Protein AF-A0A0U1LL65-F1 (afdb_monomer)

Sequence (86 aa):
MSDVKDEIDPEFIGVYLYTTTQTNYFLQSIEAGMLEVNGTIPSGSFENFRTYKVDWTPDRLIWYLDGKSLRTLQRSGTYNETTKQF

InterPro domains:
  IPR000757 Beta-glucanase-like, N-terminal domain [PF00722] (3-79)
  IPR000757 Beta-glucanase-like, N-terminal domain [PS51762] (1-86)
  IPR013320 Concanavalin A-like lectin/glucanase domain superfamily [SSF49899] (2-75)

pLDDT: mean 90.24, std 8.08, range [54.88, 98.0]

Foldseek 3Di:
DDPLDWDWDKAQDPVNFFFWIWTAIDDSPDCPDDRIDIFTDPGGPPPDDKDWDWDDDPFWIFIDINNDTRDIDGPVVVQDPVVRRD

Radius of gyration: 14.03 Å; Cα contacts (8 Å, |Δi|>4): 147; chains: 1; bounding box: 32×24×41 Å

Secondary structure (DSSP, 8-state):
--TT--EEEEE--TTSTTTEEEEEEEBTTB--S---EEEE-SS-TTTS---EEEEE-SSEEEEEETTEEEEEEEGGGG-BTTTTB-

Solvent-accessible surface area (backbone atoms only — not comparable to full-atom values): 5233 Å² total; per-residue (Å²): 110,48,99,69,35,34,36,76,48,77,43,78,49,87,90,42,40,56,44,44,33,35,38,41,64,31,62,58,68,49,78,80,63,89,58,66,43,82,30,81,44,99,52,37,68,84,77,54,93,78,50,78,44,77,52,78,55,97,60,35,39,33,40,28,49,74,87,40,78,63,47,76,47,50,46,84,77,53,52,36,84,88,79,74,41,102

Nearest PDB structures (foldseek):
  6ibw-assembly1_A  TM=9.387E-01  e=9.385E-04  Aspergillus fumigatus Af293
  1zm1-assembly1_B  TM=7.231E-01  e=2.333E-02  Fibrobacter succinogenes
  3vkm-assembly1_A  TM=6.023E-01  e=4.645E-01  Homo sapiens
  5nld-assembly1_B  TM=5.047E-01  e=4.645E-01  Gallus gallus
  7y5q-assembly1_B  TM=4.992E-01  e=7.236E-01  Escherichia coli K-12

Mean predicted aligned error: 3.85 Å

Organism: Talaromyces islandicus (NCBI:txid28573)

Structure (mmCIF, N/CA/C/O backbone):
data_AF-A0A0U1LL65-F1
#
_entry.id   AF-A0A0U1LL65-F1
#
loop_
_atom_site.group_PDB
_atom_site.id
_atom_site.type_symbol
_atom_site.label_atom_id
_atom_site.label_alt_id
_atom_site.label_comp_id
_atom_site.label_asym_id
_atom_site.label_entity_id
_atom_site.label_seq_id
_atom_site.pdbx_PDB_ins_code
_atom_site.Cartn_x
_atom_site.Cartn_y
_atom_site.Cartn_z
_atom_site.occupancy
_atom_site.B_iso_or_equiv
_atom_site.auth_seq_id
_atom_site.auth_comp_id
_atom_site.auth_asym_id
_atom_site.auth_atom_id
_atom_site.pdbx_PDB_m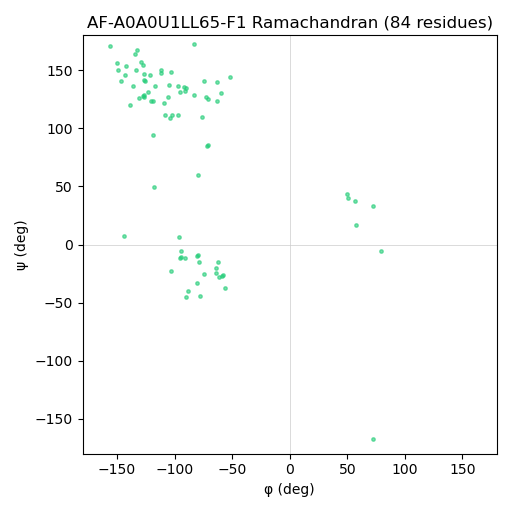odel_num
ATOM 1 N N . MET A 1 1 ? -10.832 6.051 -2.900 1.00 84.94 1 MET A N 1
ATOM 2 C CA . MET A 1 1 ? -11.480 6.428 -1.631 1.00 84.94 1 MET A CA 1
ATOM 3 C C . MET A 1 1 ? -12.899 5.851 -1.539 1.00 84.94 1 MET A C 1
ATOM 5 O O . MET A 1 1 ? -13.592 5.844 -2.551 1.00 84.94 1 MET A O 1
ATOM 9 N N . SER A 1 2 ? -13.305 5.336 -0.371 1.00 93.31 2 SER A N 1
ATOM 10 C CA . SER A 1 2 ? -14.655 4.811 -0.084 1.00 93.31 2 SER A CA 1
ATOM 11 C C . SER A 1 2 ? -15.653 5.920 0.288 1.00 93.31 2 SER A C 1
ATOM 13 O O . SER A 1 2 ? -15.253 7.061 0.517 1.00 93.31 2 SER A O 1
ATOM 15 N N . ASP A 1 3 ? -16.944 5.588 0.416 1.00 96.56 3 ASP A N 1
ATOM 16 C CA . ASP A 1 3 ? -18.001 6.538 0.824 1.00 96.56 3 ASP A CA 1
ATOM 17 C C . ASP A 1 3 ? -17.780 7.127 2.225 1.00 96.56 3 ASP A C 1
ATOM 19 O O . ASP A 1 3 ? -18.189 8.253 2.510 1.00 96.56 3 ASP A O 1
ATOM 23 N N . VAL A 1 4 ? -17.102 6.377 3.098 1.00 92.25 4 VAL A N 1
ATOM 24 C CA . VAL A 1 4 ? -16.702 6.835 4.438 1.00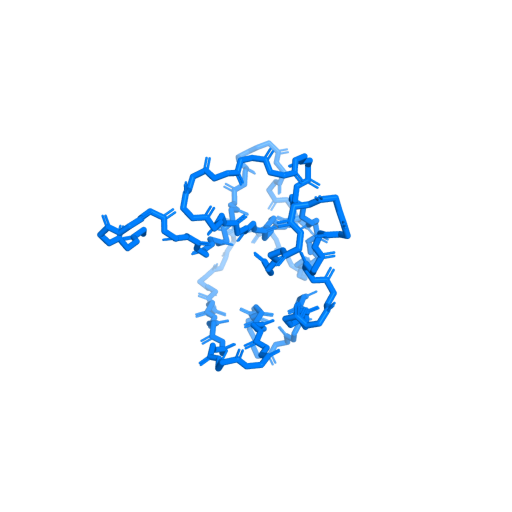 92.25 4 VAL A CA 1
ATOM 25 C C . VAL A 1 4 ? -15.276 7.368 4.473 1.00 92.25 4 VAL A C 1
ATOM 27 O O . VAL A 1 4 ? -14.806 7.747 5.535 1.00 92.25 4 VAL A O 1
ATOM 30 N N . LYS A 1 5 ? -14.630 7.477 3.307 1.00 90.75 5 LYS A N 1
ATOM 31 C CA . LYS A 1 5 ? -13.289 8.025 3.095 1.00 90.75 5 LYS A CA 1
ATOM 32 C C . LYS A 1 5 ? -12.121 7.162 3.570 1.00 90.75 5 LYS A C 1
ATOM 34 O O . LYS A 1 5 ? -11.078 7.685 3.960 1.00 90.75 5 LYS A O 1
ATOM 39 N N . ASP A 1 6 ? -12.278 5.847 3.489 1.00 91.50 6 ASP A N 1
ATOM 40 C CA . ASP A 1 6 ? -11.131 4.940 3.542 1.00 91.50 6 ASP A CA 1
ATOM 41 C C . ASP A 1 6 ? -10.379 4.994 2.211 1.00 91.50 6 ASP A C 1
ATOM 43 O O . ASP A 1 6 ? -10.990 5.063 1.137 1.00 91.50 6 ASP A O 1
ATOM 47 N N . GLU A 1 7 ? -9.056 4.951 2.257 1.00 93.06 7 GLU A N 1
ATOM 48 C CA . GLU A 1 7 ? -8.214 5.056 1.071 1.00 93.06 7 GLU A CA 1
ATOM 49 C C . GLU A 1 7 ? -6.986 4.158 1.166 1.00 93.06 7 GLU A C 1
ATOM 51 O O . GLU A 1 7 ? -6.460 3.899 2.244 1.00 93.06 7 GLU A O 1
ATOM 56 N N . ILE A 1 8 ? -6.579 3.644 0.008 1.00 93.69 8 ILE A N 1
ATOM 57 C CA . ILE A 1 8 ? -5.385 2.837 -0.199 1.00 93.69 8 ILE A CA 1
ATOM 58 C C . ILE A 1 8 ? -4.797 3.334 -1.508 1.00 93.69 8 ILE A C 1
ATOM 60 O O . ILE A 1 8 ? -5.456 3.232 -2.547 1.00 93.69 8 ILE A O 1
ATOM 64 N N . ASP A 1 9 ? -3.570 3.824 -1.470 1.00 92.75 9 ASP A N 1
ATOM 65 C CA . ASP A 1 9 ? -2.925 4.391 -2.644 1.00 92.75 9 ASP A CA 1
ATOM 66 C C . ASP A 1 9 ? -1.483 3.873 -2.803 1.00 92.75 9 ASP A C 1
ATOM 68 O O . ASP A 1 9 ? -0.815 3.434 -1.853 1.00 92.75 9 ASP A O 1
ATOM 72 N N . PRO A 1 10 ? -1.029 3.798 -4.059 1.00 91.94 10 PRO A N 1
ATOM 73 C CA . PRO A 1 10 ? 0.370 3.897 -4.410 1.00 91.94 10 PRO A CA 1
ATOM 74 C C . PRO A 1 10 ? 0.653 5.274 -5.026 1.00 91.94 10 PRO A C 1
ATOM 76 O O . PRO A 1 10 ? -0.066 5.724 -5.920 1.00 91.94 10 PRO A O 1
ATOM 79 N N . GLU A 1 11 ? 1.756 5.899 -4.635 1.00 93.38 11 GLU A N 1
ATOM 80 C CA . GLU A 1 11 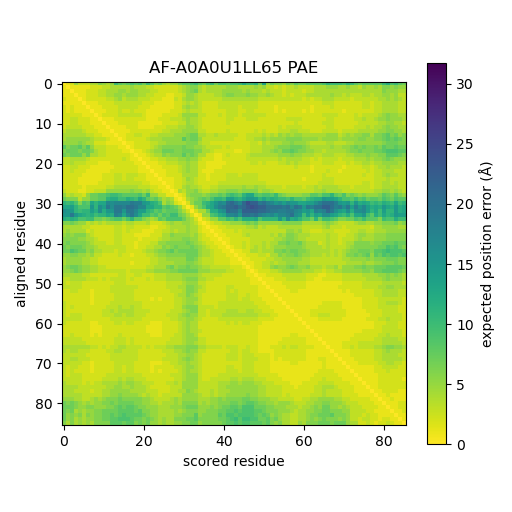? 2.153 7.208 -5.151 1.00 93.38 11 GLU A CA 1
ATOM 81 C C . GLU A 1 11 ? 3.491 7.133 -5.907 1.00 93.38 11 GLU A C 1
ATOM 83 O O . GLU A 1 11 ? 4.463 6.486 -5.489 1.00 93.38 11 GLU A O 1
ATOM 88 N N . PHE A 1 12 ? 3.526 7.805 -7.063 1.00 92.75 12 PHE A N 1
ATOM 89 C CA . PHE A 1 12 ? 4.698 7.960 -7.930 1.00 92.75 12 PHE A CA 1
ATOM 90 C C . PHE A 1 12 ? 5.038 9.430 -8.038 1.00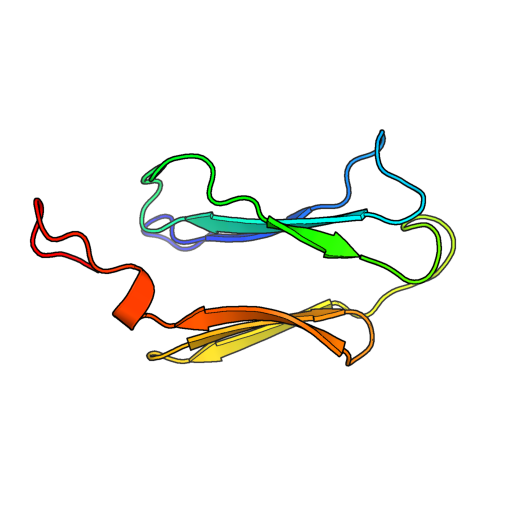 92.75 12 PHE A C 1
ATOM 92 O O . PHE A 1 12 ? 4.487 10.158 -8.863 1.00 92.75 12 PHE A O 1
ATOM 99 N N . ILE A 1 13 ? 5.954 9.872 -7.187 1.00 93.00 13 ILE A N 1
ATOM 100 C CA . ILE A 1 13 ? 6.273 11.288 -7.084 1.00 93.00 13 ILE A CA 1
ATOM 101 C C . ILE A 1 13 ? 7.281 11.681 -8.161 1.00 93.00 13 ILE A C 1
ATOM 103 O O . ILE A 1 13 ? 8.358 11.095 -8.281 1.00 93.00 13 ILE A O 1
ATOM 107 N N . GLY A 1 14 ? 6.959 12.739 -8.905 1.00 92.31 14 GLY A N 1
ATOM 108 C CA . GLY A 1 14 ? 7.761 13.229 -10.029 1.00 92.31 14 GLY A CA 1
ATOM 109 C C . GLY A 1 14 ? 9.179 13.702 -9.681 1.00 92.31 14 GLY A C 1
ATOM 110 O O . GLY A 1 14 ? 9.999 13.847 -10.580 1.00 92.31 14 GLY A O 1
ATOM 111 N N . VAL A 1 15 ? 9.499 13.931 -8.402 1.00 93.69 15 VAL A N 1
ATOM 112 C CA . VAL A 1 15 ? 10.874 14.231 -7.951 1.00 93.69 15 VAL A CA 1
ATOM 113 C C . VAL A 1 15 ? 11.637 12.988 -7.473 1.00 93.69 15 VAL A C 1
ATOM 115 O O . VAL A 1 15 ? 12.855 13.039 -7.321 1.00 93.69 15 VAL A O 1
ATOM 118 N N . TYR A 1 16 ? 10.951 11.853 -7.294 1.00 92.19 16 TYR A N 1
ATOM 119 C CA . TYR A 1 16 ? 11.509 10.580 -6.820 1.00 92.19 16 TYR A CA 1
ATOM 120 C C . TYR A 1 16 ? 11.371 9.472 -7.873 1.00 92.19 16 TYR A C 1
ATOM 122 O O . TYR A 1 16 ? 10.922 8.362 -7.605 1.00 92.19 16 TYR A O 1
ATOM 130 N N . LEU A 1 17 ? 11.785 9.785 -9.099 1.00 93.19 17 LEU A N 1
ATOM 131 C CA . LEU A 1 17 ? 11.485 8.985 -10.286 1.00 93.19 17 LEU A CA 1
ATOM 132 C C . LEU A 1 17 ? 12.270 7.679 -10.424 1.00 93.19 17 LEU A C 1
ATOM 134 O O . LEU A 1 17 ? 11.812 6.790 -11.128 1.00 93.19 17 LEU A O 1
ATOM 138 N N . TYR A 1 18 ? 13.460 7.562 -9.833 1.00 92.50 18 TYR A N 1
ATOM 139 C CA . TYR A 1 18 ? 14.406 6.509 -10.226 1.00 92.50 18 TYR A CA 1
ATOM 140 C C . TYR A 1 18 ? 14.228 5.191 -9.475 1.00 92.50 18 TYR A C 1
ATOM 142 O O . TYR A 1 18 ? 14.365 4.125 -10.068 1.00 92.50 18 TYR A O 1
ATOM 150 N N . THR A 1 19 ? 13.960 5.248 -8.171 1.00 91.75 19 THR A N 1
ATOM 151 C CA . THR A 1 19 ? 14.010 4.047 -7.320 1.00 91.75 19 THR A CA 1
ATOM 152 C C . THR A 1 19 ? 12.953 4.020 -6.228 1.00 91.75 19 THR A C 1
ATOM 154 O O . THR A 1 19 ? 12.983 3.107 -5.406 1.00 91.75 19 THR A O 1
ATOM 157 N N . THR A 1 20 ? 12.007 4.963 -6.218 1.00 92.88 20 THR A N 1
ATOM 158 C CA . THR A 1 20 ? 11.052 5.104 -5.114 1.00 92.88 20 THR A CA 1
ATOM 159 C C . THR A 1 20 ? 9.609 5.071 -5.597 1.00 92.88 20 THR A C 1
ATOM 161 O O . THR A 1 20 ? 9.243 5.649 -6.617 1.00 92.88 20 THR A O 1
ATOM 164 N 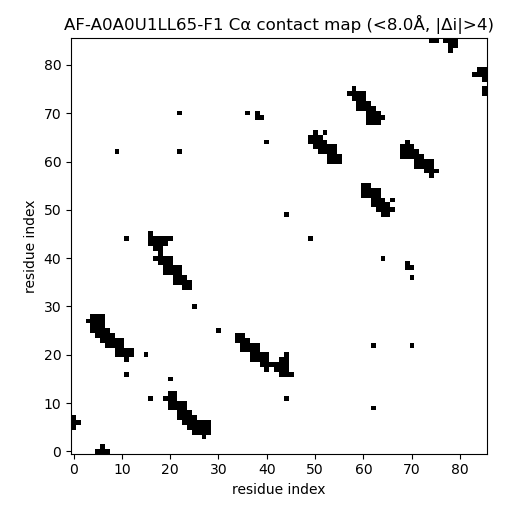N . THR A 1 21 ? 8.780 4.410 -4.805 1.00 93.81 21 THR A N 1
ATOM 165 C CA . THR A 1 21 ? 7.328 4.576 -4.768 1.00 93.81 21 THR A CA 1
ATOM 166 C C . THR A 1 21 ? 6.912 4.781 -3.324 1.00 93.81 21 THR A C 1
ATOM 168 O O . THR A 1 21 ? 7.634 4.363 -2.420 1.00 93.81 21 THR A O 1
ATOM 171 N N . GLN A 1 22 ? 5.766 5.398 -3.095 1.00 94.31 22 GLN A N 1
ATOM 172 C CA . GLN A 1 22 ? 5.175 5.511 -1.773 1.00 94.31 22 GLN A CA 1
ATOM 173 C C . GLN A 1 22 ? 3.900 4.681 -1.694 1.00 94.31 22 GLN A C 1
ATOM 175 O O . GLN A 1 22 ? 3.233 4.423 -2.693 1.00 94.31 22 GLN A O 1
ATOM 180 N N . THR A 1 23 ? 3.613 4.203 -0.492 1.00 94.06 23 THR A N 1
ATOM 181 C CA . THR A 1 23 ? 2.356 3.533 -0.162 1.00 94.06 23 THR A CA 1
ATOM 182 C C . THR A 1 23 ? 1.722 4.271 0.995 1.00 94.06 23 THR A C 1
ATOM 184 O O . THR A 1 23 ? 2.399 4.490 2.008 1.00 94.06 23 THR A O 1
ATOM 187 N N . ASN A 1 24 ? 0.439 4.588 0.875 1.00 92.94 24 ASN A N 1
ATOM 188 C CA . ASN A 1 24 ? -0.311 5.228 1.937 1.00 92.94 24 ASN A CA 1
ATOM 189 C C . ASN A 1 24 ? -1.680 4.564 2.130 1.00 92.94 24 ASN A C 1
ATOM 191 O O . ASN A 1 24 ? -2.146 3.748 1.322 1.00 92.94 24 ASN A O 1
ATOM 195 N N . TYR A 1 25 ? -2.282 4.854 3.280 1.00 91.62 25 TYR A N 1
ATOM 196 C CA . TYR A 1 25 ? -3.657 4.488 3.569 1.00 91.62 25 TYR A CA 1
ATOM 197 C C . TYR A 1 25 ? -4.297 5.510 4.505 1.00 91.62 25 TYR A C 1
ATOM 199 O O . TYR A 1 25 ? -3.632 6.068 5.375 1.00 91.62 25 TYR A O 1
ATOM 207 N N . PHE A 1 26 ? -5.609 5.679 4.376 1.00 89.12 26 PHE A N 1
ATOM 208 C CA . PHE A 1 26 ? -6.426 6.455 5.303 1.00 89.12 26 PHE A CA 1
ATOM 209 C C . PHE A 1 26 ? -7.597 5.614 5.793 1.00 89.12 26 PHE A C 1
ATOM 211 O O . PHE A 1 26 ? -8.207 4.872 5.022 1.00 89.12 26 PHE A O 1
ATOM 218 N N . LEU A 1 27 ? -7.932 5.768 7.071 1.00 87.62 27 LEU A N 1
ATOM 219 C CA . LEU A 1 27 ? -9.173 5.270 7.653 1.00 87.62 27 LEU A CA 1
ATOM 220 C C . LEU A 1 27 ? -10.067 6.479 7.929 1.00 87.62 27 LEU A C 1
ATOM 222 O O . LEU A 1 27 ? -9.743 7.308 8.775 1.00 87.62 27 LEU A O 1
ATOM 226 N N . GLN A 1 28 ? -11.160 6.612 7.185 1.00 88.12 28 GLN A N 1
ATOM 227 C CA . GLN A 1 28 ? -12.129 7.705 7.310 1.00 88.12 28 GLN A CA 1
ATOM 228 C C . GLN A 1 28 ? -11.531 9.126 7.325 1.00 88.12 28 GLN A C 1
ATOM 230 O O . GLN A 1 28 ? -11.927 9.977 8.123 1.00 88.12 28 GLN A O 1
ATOM 235 N N . SER A 1 29 ? -10.563 9.397 6.443 1.00 83.06 29 SER A N 1
ATOM 236 C CA . SER A 1 29 ? -9.792 10.658 6.398 1.00 83.06 29 SER A CA 1
ATOM 237 C C . SER A 1 29 ? -9.030 11.025 7.678 1.00 83.06 29 SER A C 1
ATOM 239 O O . SER A 1 29 ? -8.623 12.176 7.837 1.00 83.06 29 SER A O 1
ATOM 241 N N . ILE A 1 30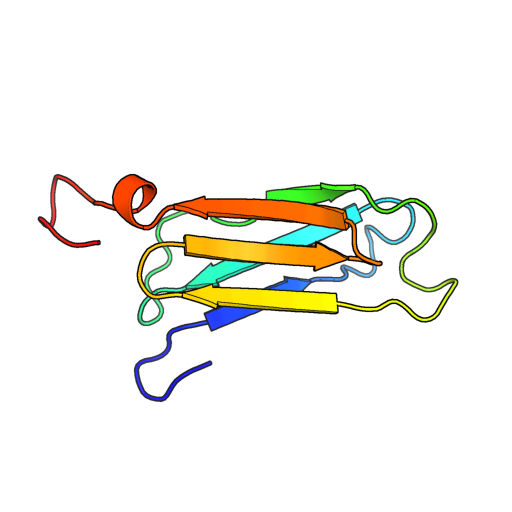 ? -8.818 10.086 8.601 1.00 77.50 30 ILE A N 1
ATOM 242 C CA . ILE A 1 30 ? -7.978 10.334 9.769 1.00 77.50 30 ILE A CA 1
ATOM 243 C C . ILE A 1 30 ? -6.513 10.284 9.326 1.00 77.50 30 ILE A C 1
ATOM 245 O O . ILE A 1 30 ? -5.974 9.219 9.030 1.00 77.50 30 ILE A O 1
ATOM 249 N N . GLU A 1 31 ? -5.856 11.444 9.326 1.00 62.34 31 GLU A N 1
ATOM 250 C CA . GLU A 1 31 ? -4.396 11.559 9.264 1.00 62.34 31 GLU A CA 1
ATOM 251 C C . GLU A 1 31 ? -3.800 11.110 10.605 1.00 62.34 31 GLU A C 1
ATOM 253 O O . GLU A 1 31 ? -3.535 11.908 11.505 1.00 62.34 31 GLU A O 1
ATOM 258 N N . ALA A 1 32 ? -3.598 9.804 10.775 1.00 54.88 32 ALA A N 1
ATOM 259 C CA . ALA A 1 32 ? -2.861 9.268 11.917 1.00 54.88 32 ALA A CA 1
ATOM 260 C C . ALA A 1 32 ? -1.339 9.397 11.688 1.00 54.88 32 ALA A C 1
ATOM 262 O O . ALA A 1 32 ? -0.613 8.407 11.663 1.00 54.88 32 ALA A O 1
ATOM 263 N N . GLY A 1 33 ? -0.847 10.628 11.513 1.00 56.81 33 GLY A N 1
ATOM 264 C CA . GLY A 1 33 ? 0.571 10.917 11.266 1.00 56.81 33 GLY A CA 1
ATOM 265 C C . GLY A 1 33 ? 1.070 10.530 9.865 1.00 56.81 33 GLY A C 1
ATOM 266 O O . GLY A 1 33 ? 0.284 10.259 8.962 1.00 56.81 33 GLY A O 1
ATOM 267 N N . MET A 1 34 ? 2.398 10.532 9.683 1.00 62.38 34 MET A N 1
ATOM 268 C CA . MET A 1 34 ? 3.058 10.160 8.420 1.00 62.38 34 MET A CA 1
ATOM 269 C C . MET A 1 34 ? 2.932 8.644 8.182 1.00 62.38 34 MET A C 1
ATOM 271 O O . MET A 1 34 ? 3.806 7.873 8.579 1.00 62.38 34 MET A O 1
ATOM 275 N N . LEU A 1 35 ? 1.823 8.211 7.579 1.00 77.06 35 LEU A N 1
ATOM 276 C CA . LEU A 1 35 ? 1.551 6.805 7.239 1.00 77.06 35 LEU A CA 1
ATOM 277 C C . LEU A 1 35 ? 2.238 6.349 5.943 1.00 77.06 35 LEU A C 1
ATOM 279 O O . LEU A 1 35 ? 2.269 5.142 5.658 1.00 77.06 35 LEU A O 1
ATOM 283 N N . GLU A 1 36 ? 2.811 7.293 5.195 1.00 86.69 36 GLU A N 1
ATOM 284 C CA . GLU A 1 36 ? 3.601 7.038 3.998 1.00 86.69 36 GLU A CA 1
ATOM 285 C C . GLU A 1 36 ? 4.812 6.160 4.302 1.00 86.69 36 GLU A C 1
ATOM 287 O O . GLU A 1 36 ? 5.628 6.429 5.188 1.00 86.69 36 GLU A O 1
ATOM 292 N N . VAL A 1 37 ? 4.964 5.113 3.497 1.00 90.06 37 VAL A N 1
ATOM 293 C CA . VAL A 1 37 ? 6.152 4.263 3.514 1.00 90.06 37 VAL A CA 1
ATOM 294 C C . VAL A 1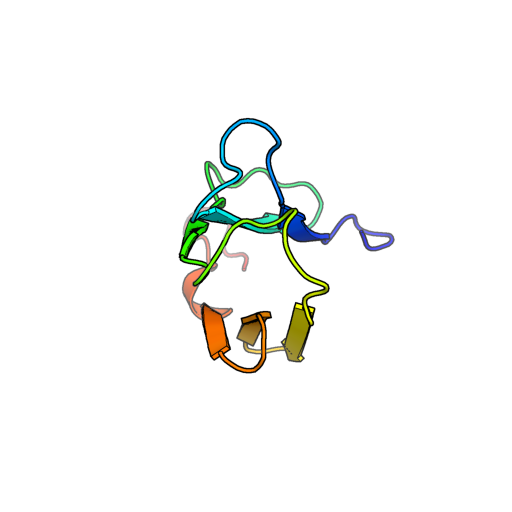 37 ? 6.720 4.173 2.109 1.00 90.06 37 VAL A C 1
ATOM 296 O O . VAL A 1 37 ? 6.016 3.791 1.170 1.00 90.06 37 VAL A O 1
ATOM 299 N N . ASN A 1 38 ? 8.015 4.474 1.991 1.00 92.31 38 ASN A N 1
ATOM 300 C CA . ASN A 1 38 ? 8.769 4.325 0.753 1.00 92.31 38 ASN A CA 1
ATOM 301 C C . ASN A 1 38 ? 9.022 2.841 0.452 1.00 92.31 38 ASN A C 1
ATOM 303 O O . ASN A 1 38 ? 9.589 2.115 1.269 1.00 92.31 38 ASN A O 1
ATOM 307 N N . GLY A 1 39 ? 8.654 2.412 -0.750 1.00 89.56 39 GLY A N 1
ATOM 308 C CA . GLY A 1 39 ? 9.066 1.155 -1.359 1.00 89.56 39 GLY A CA 1
ATOM 309 C C . GLY A 1 39 ? 10.150 1.379 -2.413 1.00 89.56 39 GLY A C 1
ATOM 310 O O . GLY A 1 39 ? 10.167 2.402 -3.101 1.00 89.56 39 GLY A O 1
ATOM 311 N N . THR A 1 40 ? 11.037 0.398 -2.572 1.00 91.12 40 THR A N 1
ATOM 312 C CA . THR A 1 40 ? 12.081 0.424 -3.606 1.00 91.12 40 THR A CA 1
ATOM 313 C C . THR A 1 40 ? 11.587 -0.235 -4.887 1.00 91.12 40 THR A C 1
ATOM 315 O O . THR A 1 40 ? 11.079 -1.358 -4.857 1.00 91.12 40 THR A O 1
ATOM 318 N N . ILE A 1 41 ? 11.799 0.428 -6.023 1.00 89.44 41 ILE A N 1
ATOM 319 C CA . ILE A 1 41 ? 11.482 -0.104 -7.355 1.00 89.44 41 ILE A CA 1
ATOM 320 C C . ILE A 1 41 ? 12.775 -0.378 -8.147 1.00 89.44 41 ILE A C 1
ATOM 322 O O . ILE A 1 41 ? 13.772 0.313 -7.939 1.00 89.44 41 ILE A O 1
ATOM 326 N N . PRO A 1 42 ? 12.810 -1.401 -9.024 1.00 88.25 42 PRO A N 1
ATOM 327 C CA . PRO A 1 42 ? 14.057 -1.865 -9.644 1.00 88.25 42 PRO A CA 1
ATOM 328 C C . PRO A 1 42 ? 14.552 -0.992 -10.806 1.00 88.25 42 PRO A C 1
ATOM 330 O O . PRO A 1 42 ? 15.689 -1.154 -11.237 1.00 88.25 42 PRO A O 1
ATOM 333 N N . SER A 1 43 ? 13.704 -0.117 -11.345 1.00 91.50 43 SER A N 1
ATOM 334 C CA . SER A 1 43 ? 14.075 0.892 -12.340 1.00 91.50 43 SER A CA 1
ATOM 335 C C . SER A 1 43 ? 13.066 2.041 -12.291 1.00 91.50 43 SER A C 1
ATOM 337 O O . SER A 1 43 ? 12.034 1.899 -11.624 1.00 91.50 43 SER A O 1
ATOM 339 N N . GLY A 1 44 ? 13.335 3.146 -12.987 1.00 91.62 44 GLY A N 1
ATOM 340 C CA . GLY A 1 44 ? 12.525 4.353 -12.881 1.00 91.62 44 GLY A CA 1
ATOM 341 C C . GLY A 1 44 ? 11.026 4.115 -13.089 1.00 91.62 44 GLY A C 1
ATOM 342 O O . GLY A 1 44 ? 10.608 3.286 -13.905 1.00 91.62 44 GLY A O 1
ATOM 343 N N . SER A 1 45 ? 10.197 4.851 -12.348 1.00 91.62 45 SER A N 1
ATOM 344 C CA . SER A 1 45 ? 8.730 4.756 -12.392 1.00 91.62 45 SER A CA 1
ATOM 345 C C . SER A 1 45 ? 8.140 5.156 -13.746 1.00 91.62 45 SER A C 1
ATOM 347 O O . SER A 1 45 ? 7.031 4.752 -14.079 1.00 91.62 45 SER A O 1
ATOM 349 N N . PHE A 1 46 ? 8.900 5.913 -14.537 1.00 92.25 46 PHE A N 1
ATOM 350 C CA . PHE A 1 46 ? 8.537 6.413 -15.862 1.00 92.25 46 PHE A CA 1
ATOM 351 C C . PHE A 1 46 ? 9.047 5.536 -17.016 1.00 92.25 46 PHE A C 1
ATOM 353 O O . PHE A 1 46 ? 8.674 5.760 -18.163 1.00 92.25 46 PHE A O 1
ATOM 360 N N . GLU A 1 47 ? 9.937 4.580 -16.743 1.00 94.19 47 GLU A N 1
ATOM 361 C CA . GLU A 1 47 ? 10.658 3.858 -17.797 1.00 94.19 47 GLU A CA 1
ATOM 362 C C . GLU A 1 47 ? 9.829 2.736 -18.424 1.00 94.19 47 GLU A C 1
ATOM 364 O O . GLU A 1 47 ? 9.988 2.435 -19.603 1.00 94.19 47 GLU A O 1
ATOM 369 N N . ASN A 1 48 ? 8.971 2.088 -17.633 1.00 90.94 48 ASN A N 1
ATOM 370 C CA . ASN A 1 48 ? 8.264 0.874 -18.026 1.00 90.94 48 ASN A CA 1
ATOM 371 C C . ASN A 1 48 ? 6.834 0.873 -17.490 1.00 90.94 48 ASN A C 1
ATOM 373 O O . ASN A 1 48 ? 6.562 1.429 -16.425 1.00 90.94 48 ASN A O 1
ATOM 377 N N . PHE A 1 49 ? 5.941 0.158 -18.175 1.00 93.25 49 PHE A N 1
ATOM 378 C CA . PHE A 1 49 ? 4.669 -0.227 -17.571 1.00 93.25 49 PHE A CA 1
ATOM 379 C C . PHE A 1 49 ? 4.918 -1.148 -16.377 1.00 93.25 49 PHE A C 1
ATOM 381 O O . PHE A 1 49 ? 5.770 -2.036 -16.415 1.00 93.25 49 PHE A O 1
ATOM 388 N N . ARG A 1 50 ? 4.145 -0.924 -15.319 1.00 89.44 50 ARG A N 1
ATOM 389 C CA . ARG A 1 50 ? 4.257 -1.607 -14.034 1.00 89.44 50 ARG A CA 1
ATOM 390 C C . ARG A 1 50 ? 2.917 -2.192 -13.641 1.00 89.44 50 ARG A C 1
ATOM 392 O O . ARG A 1 50 ? 1.877 -1.599 -13.924 1.00 89.44 50 ARG A O 1
ATOM 399 N N . THR A 1 51 ? 2.938 -3.328 -12.953 1.00 94.81 51 THR A N 1
ATOM 400 C CA . THR A 1 51 ? 1.712 -3.901 -12.387 1.00 94.81 51 THR A CA 1
ATOM 401 C C . THR A 1 51 ? 1.642 -3.613 -10.900 1.00 94.81 51 THR A C 1
ATOM 403 O O . THR A 1 51 ? 2.395 -4.194 -10.116 1.00 94.81 51 THR A O 1
ATOM 406 N N . TYR A 1 52 ? 0.691 -2.767 -10.515 1.00 93.44 52 TYR A N 1
ATOM 407 C CA . TYR A 1 52 ? 0.308 -2.572 -9.122 1.00 93.44 52 TYR A CA 1
ATOM 408 C C . TYR A 1 52 ? -0.836 -3.502 -8.767 1.00 93.44 52 TYR A C 1
ATOM 410 O O . TYR A 1 52 ? -1.803 -3.641 -9.516 1.00 93.44 52 TYR A O 1
ATOM 418 N N . LYS A 1 53 ? -0.725 -4.137 -7.604 1.00 96.56 53 LYS A N 1
ATOM 419 C CA . LYS A 1 53 ? -1.793 -4.959 -7.049 1.00 96.56 53 LYS A CA 1
ATOM 420 C C . LYS A 1 53 ? -1.935 -4.660 -5.570 1.00 96.56 53 LYS A C 1
ATOM 422 O O . LYS A 1 53 ? -0.948 -4.630 -4.840 1.00 96.56 53 LYS A O 1
ATOM 427 N N . VAL A 1 54 ? -3.178 -4.526 -5.143 1.00 96.88 54 VAL A N 1
ATOM 428 C CA . VAL A 1 54 ? -3.559 -4.512 -3.737 1.00 96.88 54 VAL A CA 1
ATOM 429 C C . VAL A 1 54 ? -4.224 -5.848 -3.416 1.00 96.88 54 VAL A C 1
ATOM 431 O O . VAL A 1 54 ? -5.145 -6.264 -4.115 1.00 96.88 54 VAL A O 1
ATOM 434 N N . ASP A 1 55 ? -3.732 -6.534 -2.386 1.00 98.00 55 ASP A N 1
ATOM 435 C CA . ASP A 1 55 ? -4.426 -7.659 -1.751 1.00 98.00 55 ASP A CA 1
ATOM 436 C C . ASP A 1 55 ? -5.014 -7.154 -0.432 1.00 98.00 55 ASP A C 1
ATOM 438 O O . ASP A 1 55 ? -4.273 -6.829 0.501 1.00 98.00 55 ASP A O 1
ATOM 442 N N . TRP A 1 56 ? -6.339 -7.028 -0.388 1.00 96.75 56 TRP A N 1
ATOM 443 C CA . TRP A 1 56 ? -7.070 -6.464 0.739 1.00 96.75 56 TRP A CA 1
ATOM 444 C C . TRP A 1 56 ? -8.019 -7.500 1.332 1.00 96.75 56 TRP A C 1
ATOM 446 O O . TRP A 1 56 ? -8.893 -8.045 0.658 1.00 96.75 56 TRP A O 1
ATOM 456 N N . THR A 1 57 ? -7.843 -7.747 2.625 1.00 97.56 57 THR A N 1
ATOM 457 C CA . THR A 1 57 ? -8.676 -8.629 3.442 1.00 97.56 57 THR A CA 1
ATOM 458 C C . THR A 1 57 ? -9.032 -7.915 4.751 1.00 97.56 57 THR A C 1
ATOM 460 O O . THR A 1 57 ? -8.386 -6.921 5.089 1.00 97.56 57 THR A O 1
ATOM 463 N N . PRO A 1 58 ? -9.995 -8.422 5.540 1.00 96.12 58 PRO A N 1
ATOM 464 C CA . PRO A 1 58 ? -10.328 -7.823 6.835 1.00 96.12 58 PRO A CA 1
ATOM 465 C C . PRO A 1 58 ? -9.159 -7.738 7.831 1.00 96.12 58 PRO A C 1
ATOM 467 O O . PRO A 1 58 ? -9.164 -6.866 8.696 1.00 96.12 58 PRO A O 1
ATOM 470 N N . ASP A 1 59 ? -8.162 -8.623 7.720 1.00 96.69 59 ASP A N 1
ATOM 471 C CA . ASP A 1 59 ? -7.063 -8.712 8.692 1.00 96.69 59 ASP A CA 1
ATOM 472 C C . ASP A 1 59 ? -5.760 -8.077 8.202 1.00 96.69 59 ASP A C 1
ATOM 474 O O . ASP A 1 59 ? -4.910 -7.701 9.013 1.00 96.69 59 ASP A O 1
ATOM 478 N N . ARG A 1 60 ? -5.587 -7.949 6.883 1.00 96.62 60 ARG A N 1
ATOM 479 C CA . ARG A 1 60 ? -4.362 -7.411 6.291 1.00 96.62 60 ARG A CA 1
ATOM 480 C C . ARG A 1 60 ? -4.589 -6.698 4.970 1.00 96.62 60 ARG A C 1
ATOM 482 O O . ARG A 1 60 ? -5.490 -7.036 4.199 1.00 96.62 60 ARG A O 1
ATOM 489 N N . LEU A 1 61 ? -3.652 -5.808 4.686 1.00 96.44 61 LEU A N 1
ATOM 490 C CA . LEU A 1 61 ? -3.503 -5.106 3.427 1.00 96.44 61 LEU A CA 1
ATOM 491 C C . LEU A 1 61 ? -2.066 -5.267 2.920 1.00 96.44 61 LEU A C 1
ATOM 493 O O . LEU A 1 61 ? -1.114 -5.025 3.664 1.00 96.44 61 LEU A O 1
ATOM 497 N N . ILE A 1 62 ? -1.898 -5.699 1.670 1.00 97.62 62 ILE A N 1
ATOM 498 C CA . IL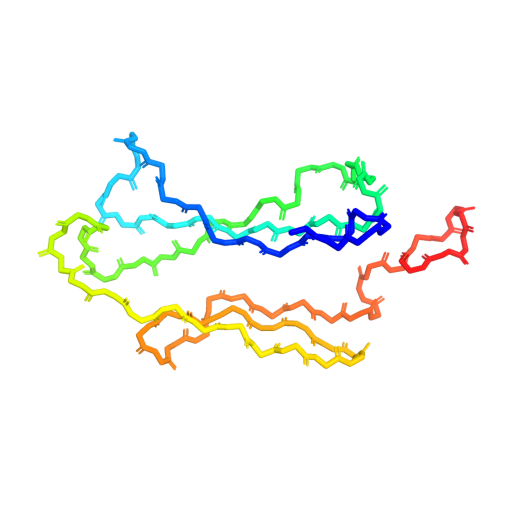E A 1 62 ? -0.584 -5.858 1.042 1.00 97.62 62 ILE A CA 1
ATOM 499 C C . ILE A 1 62 ? -0.538 -5.096 -0.280 1.00 97.62 62 ILE A C 1
ATOM 501 O O . ILE A 1 62 ? -1.372 -5.306 -1.163 1.00 97.62 62 ILE A O 1
ATOM 505 N N . TRP A 1 63 ? 0.495 -4.272 -0.438 1.00 97.19 63 TRP A N 1
ATOM 506 C CA . TRP A 1 63 ? 0.829 -3.606 -1.692 1.00 97.19 63 TRP A CA 1
ATOM 507 C C . TRP A 1 63 ? 1.871 -4.427 -2.435 1.00 97.19 63 TRP A C 1
ATOM 509 O O . TRP A 1 63 ? 2.905 -4.794 -1.871 1.00 97.19 63 TRP A O 1
ATOM 519 N N . TYR A 1 64 ? 1.621 -4.670 -3.715 1.00 96.25 64 TYR A N 1
ATOM 520 C CA . TYR A 1 64 ? 2.546 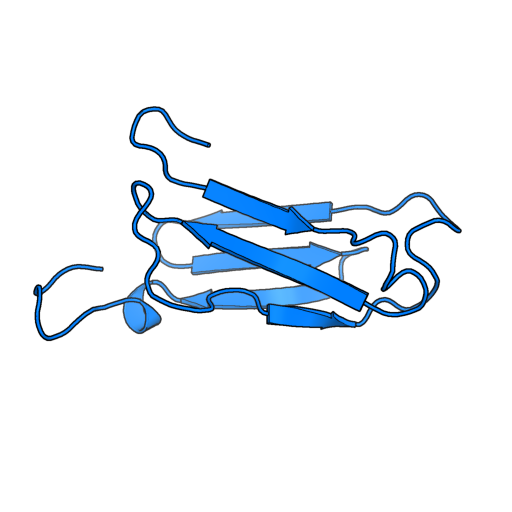-5.336 -4.615 1.00 96.25 64 TYR A CA 1
ATOM 521 C C . TYR A 1 64 ? 2.896 -4.451 -5.802 1.00 96.25 64 TYR A C 1
ATOM 523 O O . TYR A 1 64 ? 2.038 -3.758 -6.351 1.00 96.25 64 TYR A O 1
ATOM 531 N N . LEU A 1 65 ? 4.139 -4.590 -6.250 1.00 93.25 65 LEU A N 1
ATOM 532 C CA . LEU A 1 65 ? 4.629 -4.058 -7.508 1.00 93.25 65 LEU A CA 1
ATOM 533 C C . LEU A 1 65 ? 5.378 -5.146 -8.272 1.00 93.25 65 LEU A C 1
ATOM 535 O O . LEU A 1 65 ? 6.284 -5.779 -7.730 1.00 93.25 65 LEU A O 1
ATOM 539 N N . ASP A 1 66 ? 4.981 -5.379 -9.522 1.00 93.56 66 ASP A N 1
ATOM 540 C CA . ASP A 1 66 ? 5.573 -6.387 -10.411 1.00 93.56 66 ASP A CA 1
ATOM 541 C C . ASP A 1 66 ? 5.669 -7.774 -9.737 1.00 93.56 66 ASP A C 1
ATOM 543 O O . ASP A 1 66 ? 6.665 -8.491 -9.831 1.00 93.56 66 ASP A O 1
ATOM 547 N N . GLY A 1 67 ? 4.625 -8.131 -8.980 1.00 94.12 67 GLY A N 1
ATOM 548 C CA . GLY A 1 67 ? 4.526 -9.394 -8.243 1.00 94.12 67 GLY A CA 1
ATOM 549 C C . GLY A 1 67 ? 5.296 -9.450 -6.916 1.00 94.12 67 GLY A C 1
ATOM 550 O O . GLY A 1 67 ? 5.135 -10.422 -6.179 1.00 94.12 67 GLY A O 1
ATOM 551 N N . LYS A 1 68 ? 6.078 -8.423 -6.559 1.00 93.25 68 LYS A N 1
ATOM 552 C CA . LYS A 1 68 ? 6.820 -8.343 -5.288 1.00 93.25 68 LYS A CA 1
ATOM 553 C C . LYS A 1 68 ? 6.055 -7.532 -4.249 1.00 93.25 68 LYS A C 1
ATOM 555 O O . LYS A 1 68 ? 5.519 -6.478 -4.568 1.00 93.25 68 LYS A O 1
ATOM 560 N N . SER A 1 69 ? 6.016 -8.013 -3.007 1.00 94.94 69 SER A N 1
ATOM 561 C CA . SER A 1 69 ? 5.408 -7.279 -1.888 1.00 94.94 69 SER A CA 1
ATOM 562 C C . SER A 1 69 ? 6.279 -6.082 -1.510 1.00 94.94 69 SER A C 1
ATOM 564 O O . SER A 1 69 ? 7.452 -6.262 -1.192 1.00 94.94 69 SER A O 1
ATOM 566 N N . LEU A 1 70 ? 5.692 -4.886 -1.503 1.00 93.62 70 LEU A N 1
ATOM 567 C CA . LEU A 1 70 ? 6.324 -3.648 -1.040 1.00 93.62 70 LEU A CA 1
ATOM 568 C C . LEU A 1 70 ? 6.071 -3.412 0.449 1.00 93.62 70 LEU A C 1
ATOM 570 O O . LEU A 1 70 ? 6.988 -3.090 1.197 1.00 93.62 70 LEU A O 1
ATOM 574 N N . ARG A 1 71 ? 4.821 -3.596 0.881 1.00 94.50 71 ARG A N 1
ATOM 575 C CA . ARG A 1 71 ? 4.373 -3.341 2.252 1.00 94.50 71 ARG A CA 1
ATOM 576 C C . ARG A 1 71 ? 3.289 -4.332 2.630 1.00 94.50 71 ARG A C 1
ATOM 578 O O . ARG A 1 71 ? 2.422 -4.640 1.820 1.00 94.50 71 ARG A O 1
ATOM 585 N N . THR A 1 72 ? 3.329 -4.795 3.873 1.00 95.62 72 THR A N 1
ATOM 586 C CA . THR A 1 72 ? 2.231 -5.516 4.523 1.00 95.62 72 THR A CA 1
ATOM 587 C C . THR A 1 72 ? 1.815 -4.726 5.755 1.00 95.62 72 THR A C 1
ATOM 589 O O . THR A 1 72 ? 2.646 -4.455 6.620 1.00 95.62 72 THR A O 1
ATOM 592 N N . LEU A 1 73 ? 0.540 -4.365 5.834 1.00 94.00 73 LEU A N 1
ATOM 593 C CA . LEU A 1 73 ? -0.085 -3.754 6.997 1.00 94.00 73 LEU A CA 1
ATOM 594 C C . LEU A 1 73 ? -1.023 -4.777 7.636 1.00 94.00 73 LEU A C 1
ATOM 596 O O . LEU A 1 73 ? -1.940 -5.279 6.987 1.00 94.00 73 LEU A O 1
ATOM 600 N N . GLN A 1 74 ? -0.780 -5.089 8.905 1.00 95.69 74 GLN A N 1
ATOM 601 C CA . GLN A 1 74 ? -1.682 -5.909 9.711 1.00 95.69 74 GLN A CA 1
ATOM 602 C C . GLN A 1 74 ? -2.683 -4.993 10.406 1.00 95.69 74 GLN A C 1
ATOM 604 O O . GLN A 1 74 ? -2.269 -4.006 11.015 1.00 95.69 74 GLN A O 1
ATOM 609 N N . ARG A 1 75 ? -3.972 -5.345 10.394 1.00 92.81 75 ARG A N 1
ATOM 610 C CA . ARG A 1 75 ? -5.011 -4.598 11.119 1.00 92.81 75 ARG A CA 1
ATOM 611 C C . ARG A 1 75 ? -4.686 -4.474 12.608 1.00 92.81 75 ARG A C 1
ATOM 613 O O . ARG A 1 75 ? -4.896 -3.430 13.204 1.00 92.81 75 ARG A O 1
ATOM 620 N N . SER A 1 76 ? -4.116 -5.512 13.221 1.00 93.62 76 SER A N 1
ATOM 621 C CA . SER A 1 76 ? -3.705 -5.460 14.632 1.00 93.62 76 SER A CA 1
ATOM 622 C C . SER A 1 76 ? -2.686 -4.357 14.933 1.00 93.62 76 SER A C 1
ATOM 624 O O . SER A 1 76 ? -2.658 -3.852 16.050 1.00 93.62 76 SER A O 1
ATOM 626 N N . GLY A 1 77 ? -1.878 -3.964 13.946 1.00 90.06 77 GLY A N 1
ATOM 627 C CA . GLY A 1 77 ? -0.886 -2.901 14.079 1.00 90.06 77 GLY A CA 1
ATOM 628 C C . GLY A 1 77 ? -1.451 -1.484 13.969 1.00 90.06 77 GLY A C 1
ATOM 629 O O . GLY A 1 77 ? -0.709 -0.546 14.237 1.00 90.06 77 GLY A O 1
ATOM 630 N N . THR A 1 78 ? -2.722 -1.311 13.584 1.00 88.31 78 THR A N 1
ATOM 631 C CA . THR A 1 78 ? -3.361 0.016 13.470 1.00 88.31 78 THR A CA 1
ATOM 632 C C . THR A 1 78 ? -4.137 0.415 14.722 1.00 88.31 78 THR A C 1
ATOM 634 O O . THR A 1 78 ? -4.595 1.548 14.825 1.00 88.31 78 THR A O 1
ATOM 637 N N . TYR A 1 79 ? -4.250 -0.486 15.702 1.00 88.62 79 TYR A N 1
ATOM 638 C CA . TYR A 1 79 ? -5.021 -0.237 16.911 1.00 88.62 79 TYR A CA 1
ATOM 639 C C . TYR A 1 79 ? -4.462 0.927 17.738 1.00 88.62 79 TYR A C 1
ATOM 641 O O . TYR A 1 79 ? -3.312 0.920 18.181 1.00 88.62 79 TYR A O 1
ATOM 649 N N . ASN A 1 80 ? -5.314 1.913 17.993 1.00 85.00 80 ASN A N 1
ATOM 650 C CA . ASN A 1 80 ? -5.027 3.070 18.817 1.00 85.00 80 ASN A CA 1
ATOM 651 C C . ASN A 1 80 ? -5.558 2.850 20.240 1.00 85.00 80 ASN A C 1
ATOM 653 O O . ASN A 1 80 ? -6.764 2.860 20.500 1.00 85.00 80 ASN A O 1
ATOM 657 N N . GLU A 1 81 ? -4.637 2.703 21.193 1.00 88.62 81 GLU A N 1
ATOM 658 C CA . GLU A 1 81 ? -4.967 2.465 22.602 1.00 88.62 81 GLU A CA 1
ATOM 659 C C . GLU A 1 81 ? -5.717 3.620 23.278 1.00 88.62 81 GLU A C 1
ATOM 661 O O . GLU A 1 81 ? -6.429 3.388 24.257 1.00 88.62 81 GLU A O 1
ATOM 666 N N . THR A 1 82 ? -5.578 4.851 22.787 1.00 88.06 82 THR A N 1
ATOM 667 C CA . THR A 1 82 ? -6.237 6.032 23.363 1.00 88.06 82 THR A CA 1
ATOM 668 C C . THR A 1 82 ? -7.705 6.089 22.957 1.00 88.06 82 THR A C 1
ATOM 670 O O . THR A 1 82 ? -8.565 6.334 23.800 1.00 88.06 82 THR A O 1
ATOM 673 N N . THR A 1 83 ? -8.005 5.838 21.680 1.00 85.69 83 THR A N 1
ATOM 674 C CA . THR A 1 83 ? -9.378 5.878 21.150 1.00 85.69 83 THR A CA 1
ATOM 675 C C . THR A 1 83 ? -10.093 4.529 21.218 1.00 85.69 83 THR A C 1
ATOM 677 O O . THR A 1 83 ? -11.308 4.487 21.039 1.00 85.69 83 THR A O 1
ATOM 680 N N . LYS A 1 84 ? -9.370 3.435 21.509 1.00 88.44 84 LYS A N 1
ATOM 681 C CA . LYS A 1 84 ? -9.875 2.049 21.509 1.00 88.44 84 LYS A CA 1
ATOM 682 C C . LYS A 1 84 ? -10.477 1.642 20.159 1.00 88.44 84 LYS A C 1
ATOM 684 O O . LYS A 1 84 ? -11.477 0.927 20.096 1.00 88.44 84 LYS A O 1
ATOM 689 N N . GLN A 1 85 ? -9.860 2.112 19.079 1.00 82.81 85 GLN A N 1
ATOM 690 C CA . GLN A 1 85 ? -10.278 1.874 17.697 1.00 82.81 85 GLN A CA 1
ATOM 691 C C . GLN A 1 85 ? -9.114 1.328 16.870 1.00 82.81 85 GLN A C 1
ATOM 693 O O . GLN A 1 85 ? -7.956 1.544 17.218 1.00 82.81 85 GLN A O 1
ATOM 698 N N . PHE A 1 86 ? -9.442 0.595 15.806 1.00 78.88 86 PHE A N 1
ATOM 699 C CA . PHE A 1 86 ? -8.487 0.194 14.767 1.00 78.88 86 PHE A CA 1
ATOM 700 C C . PHE A 1 86 ? -8.257 1.311 13.760 1.00 78.88 86 PHE A C 1
ATOM 702 O O . PHE A 1 86 ? -9.144 2.186 13.680 1.00 78.88 86 PHE A O 1
#